Protein AF-X0Y507-F1 (afdb_monomer_lite)

pLDDT: mean 74.81, std 23.26, range [28.94, 97.44]

Foldseek 3Di:
DVCVVVCVCPVWDQLDDAAQFKGKIQASVSPVPHFPPDWAAFDADQDFQAAQWKWFDADPDNGGGGRMIMGTHDDDDPPDPDPVLDDDLVSGDRPPPDRADPPDDGDPPDCCPPRDDPGSRVCHRVTHTDDGDPDDSVVVND

Sequence (142 aa):
IFLAREGFYDGVTFHRVIPGFVAQGGDPTGTGSGDPGYTLPAEFSDVPFERGTVGMARGNDPDSGGSQFFIAYAADVYDDVDESGDASVDDVRLTDVGPYPAGSTVASGDADIGSGLTTVSSLNGQYTVFGKVVEGMEVVES

Structure (mmCIF, N/CA/C/O backbone):
data_AF-X0Y507-F1
#
_entry.id   AF-X0Y507-F1
#
loop_
_atom_site.group_PDB
_atom_site.id
_atom_site.type_symbol
_atom_site.label_atom_id
_atom_site.label_alt_id
_atom_site.label_comp_id
_atom_site.label_asym_id
_atom_site.label_entity_id
_atom_site.label_seq_id
_atom_site.pdbx_PDB_ins_code
_atom_site.Cartn_x
_atom_site.Cartn_y
_atom_site.Cartn_z
_atom_site.occupancy
_atom_site.B_iso_or_equiv
_atom_site.auth_seq_id
_atom_site.auth_comp_id
_atom_site.auth_asym_id
_atom_site.auth_atom_id
_atom_site.pdbx_PDB_model_num
ATOM 1 N N . ILE A 1 1 ? -1.455 -9.535 11.329 1.00 79.31 1 ILE A N 1
ATOM 2 C CA . ILE A 1 1 ? -2.927 -9.751 11.436 1.00 79.31 1 ILE A CA 1
ATOM 3 C C . ILE A 1 1 ? -3.617 -9.052 12.621 1.00 79.31 1 ILE A C 1
ATOM 5 O O . ILE A 1 1 ? -4.838 -9.004 12.619 1.00 79.31 1 ILE A O 1
ATOM 9 N N . PHE A 1 2 ? -2.897 -8.533 13.625 1.00 91.06 2 PHE A N 1
ATOM 10 C CA . PHE A 1 2 ? -3.503 -7.884 14.802 1.00 91.06 2 PHE A CA 1
ATOM 11 C C . PHE A 1 2 ? -4.361 -6.658 14.437 1.00 91.06 2 PHE A C 1
ATOM 13 O O . PHE A 1 2 ? -5.544 -6.651 14.745 1.00 91.06 2 PHE A O 1
ATOM 20 N N . LEU A 1 3 ? -3.808 -5.701 13.677 1.00 93.31 3 LEU A N 1
ATOM 21 C CA . LEU A 1 3 ? -4.506 -4.469 13.270 1.00 93.31 3 LEU A CA 1
ATOM 22 C C . LEU A 1 3 ? -5.856 -4.737 12.586 1.00 93.31 3 LEU A C 1
ATOM 24 O O . LEU A 1 3 ? -6.866 -4.144 12.947 1.00 93.31 3 LEU A O 1
ATOM 28 N N . ALA A 1 4 ? -5.891 -5.689 11.650 1.00 93.44 4 ALA A N 1
ATOM 29 C CA . ALA A 1 4 ? -7.124 -6.063 10.961 1.00 93.44 4 ALA A CA 1
ATOM 30 C C . ALA A 1 4 ? -8.178 -6.669 11.904 1.00 93.44 4 ALA A C 1
ATOM 32 O O . ALA A 1 4 ? -9.361 -6.397 11.752 1.00 93.44 4 ALA A O 1
ATOM 33 N N . ARG A 1 5 ? -7.769 -7.481 12.890 1.00 94.50 5 ARG A N 1
ATOM 34 C CA . ARG A 1 5 ? -8.703 -8.088 13.856 1.00 94.50 5 ARG A CA 1
ATOM 35 C C . ARG A 1 5 ? -9.290 -7.078 14.839 1.00 94.50 5 ARG A C 1
ATOM 37 O O . ARG A 1 5 ? -10.395 -7.296 15.316 1.00 94.50 5 ARG A O 1
ATOM 44 N N . GLU A 1 6 ? -8.564 -6.002 15.111 1.00 95.12 6 GLU A N 1
ATOM 45 C CA . GLU A 1 6 ? -8.992 -4.916 15.999 1.00 95.12 6 GLU A CA 1
ATOM 46 C C . GLU A 1 6 ? -9.781 -3.814 15.262 1.00 95.12 6 GLU A C 1
ATOM 48 O O . GLU A 1 6 ? -10.083 -2.783 15.854 1.00 95.12 6 GLU A O 1
ATOM 53 N N . GLY A 1 7 ? -10.100 -3.996 13.973 1.00 95.94 7 GLY A N 1
ATOM 54 C CA . GLY A 1 7 ? -10.844 -3.005 13.185 1.00 95.94 7 GLY A CA 1
ATOM 55 C C . GLY A 1 7 ? -10.048 -1.735 12.863 1.00 95.94 7 GLY A C 1
ATOM 56 O O . GLY A 1 7 ? -10.627 -0.722 12.491 1.00 95.94 7 GLY A O 1
ATOM 57 N N . PHE A 1 8 ? -8.713 -1.758 12.984 1.00 96.50 8 PHE A N 1
ATOM 58 C CA . PHE A 1 8 ? -7.865 -0.581 12.733 1.00 96.50 8 PHE A CA 1
ATOM 59 C C . PHE A 1 8 ? -8.023 -0.025 11.310 1.00 96.50 8 PHE A C 1
ATOM 61 O O . PHE A 1 8 ? -7.894 1.174 11.090 1.00 96.50 8 PHE A O 1
ATOM 68 N N . TYR A 1 9 ? -8.283 -0.906 10.343 1.00 96.56 9 TYR A N 1
ATOM 69 C CA . TYR A 1 9 ? -8.449 -0.539 8.939 1.00 96.56 9 TYR A CA 1
ATOM 70 C C . TYR A 1 9 ? -9.897 -0.185 8.566 1.00 96.56 9 TYR A C 1
ATOM 72 O O . TYR A 1 9 ? -10.165 0.126 7.406 1.00 96.56 9 TYR A O 1
ATOM 80 N N . ASP A 1 10 ? -10.836 -0.216 9.514 1.00 96.25 10 ASP A N 1
ATOM 81 C CA . ASP A 1 10 ? -12.239 0.075 9.234 1.00 96.25 10 ASP A CA 1
ATOM 82 C C . ASP A 1 10 ? -12.404 1.553 8.850 1.00 96.25 10 ASP A C 1
ATOM 84 O O . ASP A 1 10 ? -12.046 2.461 9.598 1.00 96.25 10 ASP A O 1
ATOM 88 N N . GLY A 1 11 ? -12.944 1.803 7.654 1.00 94.56 11 GLY A N 1
ATOM 89 C CA . GLY A 1 11 ? -13.112 3.157 7.115 1.00 94.56 11 GLY A CA 1
ATOM 90 C C . GLY A 1 11 ? -11.823 3.819 6.615 1.00 94.56 11 GLY A C 1
ATOM 91 O O . GLY A 1 11 ? -11.876 4.959 6.154 1.00 94.56 11 GLY A O 1
ATOM 92 N N . VAL A 1 12 ? -10.685 3.119 6.661 1.00 94.56 12 VAL A N 1
ATOM 93 C CA . VAL A 1 12 ? -9.420 3.602 6.098 1.00 94.56 12 VAL A CA 1
ATOM 94 C C . VAL A 1 12 ? -9.477 3.567 4.573 1.00 94.56 12 VAL A C 1
ATOM 96 O O . VAL A 1 12 ? -9.885 2.574 3.973 1.00 94.56 12 VAL A O 1
ATOM 99 N N . THR A 1 13 ? -9.057 4.659 3.936 1.00 92.62 13 THR A N 1
ATOM 100 C CA . THR A 1 13 ? -9.090 4.812 2.479 1.00 92.62 13 THR A CA 1
ATOM 101 C C . THR A 1 13 ? -7.784 4.370 1.816 1.00 92.62 13 THR A C 1
ATOM 103 O O . THR A 1 13 ? -6.708 4.351 2.426 1.00 92.62 13 THR A O 1
ATOM 106 N N . PHE A 1 14 ? -7.869 4.068 0.520 1.00 92.44 14 PHE A N 1
ATOM 107 C CA . PHE A 1 14 ? -6.711 4.099 -0.368 1.00 92.44 14 PHE A CA 1
ATOM 108 C C . PHE A 1 14 ? -6.437 5.558 -0.739 1.00 92.44 14 PHE A C 1
ATOM 110 O O . PHE A 1 14 ? -7.097 6.127 -1.604 1.00 92.44 14 PHE A O 1
ATOM 117 N N . HIS A 1 15 ? -5.525 6.196 -0.009 1.00 88.06 15 HIS A N 1
ATOM 118 C CA . HIS A 1 15 ? -5.272 7.635 -0.114 1.00 88.06 15 HIS A CA 1
ATOM 119 C C . HIS A 1 15 ? -4.328 8.001 -1.267 1.00 88.06 15 HIS A C 1
ATOM 121 O O . HIS A 1 15 ? -4.299 9.157 -1.683 1.00 88.06 15 HIS A O 1
ATOM 127 N N . ARG A 1 16 ? -3.566 7.033 -1.795 1.00 84.69 16 ARG A N 1
ATOM 128 C CA . ARG A 1 16 ? -2.710 7.212 -2.973 1.00 84.69 16 ARG A CA 1
ATOM 129 C C . ARG A 1 16 ? -2.965 6.079 -3.956 1.00 84.69 16 ARG A C 1
ATOM 131 O O . ARG A 1 16 ? -2.675 4.926 -3.661 1.00 84.69 16 ARG A O 1
ATOM 138 N N . VAL A 1 17 ? -3.493 6.414 -5.127 1.00 83.44 17 VAL A N 1
ATOM 139 C CA . VAL A 1 17 ? -3.723 5.469 -6.224 1.00 83.44 17 VAL A CA 1
ATOM 140 C C . VAL A 1 17 ? -3.014 6.007 -7.454 1.00 83.44 17 VAL A C 1
ATOM 142 O O . VAL A 1 17 ? -3.329 7.101 -7.920 1.00 83.44 17 VAL A O 1
ATOM 145 N N . ILE A 1 18 ? -2.048 5.243 -7.958 1.00 77.56 18 ILE A N 1
ATOM 146 C CA . ILE A 1 18 ? -1.365 5.530 -9.216 1.00 77.56 18 ILE A CA 1
ATOM 147 C C . ILE A 1 18 ? -1.840 4.490 -10.224 1.00 77.56 18 ILE A C 1
ATOM 149 O O . ILE A 1 18 ? -1.483 3.313 -10.089 1.00 77.56 18 ILE A O 1
ATOM 153 N N . PRO A 1 19 ? -2.638 4.904 -11.222 1.00 73.38 19 PRO A N 1
ATOM 154 C CA . PRO A 1 19 ? -3.105 3.999 -12.257 1.00 73.38 19 PRO A CA 1
ATOM 155 C C . PRO A 1 19 ? -1.926 3.247 -12.904 1.00 73.38 19 PRO A C 1
ATOM 157 O O . PRO A 1 19 ? -0.876 3.829 -13.180 1.00 73.38 19 PRO A O 1
ATOM 160 N N . GLY A 1 20 ? -2.078 1.930 -13.079 1.00 74.38 20 GLY A N 1
ATOM 161 C CA . GLY A 1 20 ? -1.058 1.047 -13.664 1.00 74.38 20 GLY A CA 1
ATOM 162 C C . GLY A 1 20 ? 0.131 0.695 -12.759 1.00 74.38 20 GLY A C 1
ATOM 163 O O . GLY A 1 20 ? 0.947 -0.140 -13.140 1.00 74.38 20 GLY A O 1
ATOM 164 N N . PHE A 1 21 ? 0.231 1.272 -11.557 1.00 79.38 21 PHE A N 1
ATOM 165 C CA . PHE A 1 21 ? 1.351 1.032 -10.645 1.00 79.38 21 PHE A CA 1
ATOM 166 C C . PHE A 1 21 ? 0.884 0.396 -9.334 1.00 79.38 21 PHE A C 1
ATOM 168 O O . PHE A 1 21 ? 1.037 -0.818 -9.156 1.00 79.38 21 PHE A O 1
ATOM 175 N N . VAL A 1 22 ? 0.290 1.180 -8.429 1.00 86.94 22 VAL A N 1
ATOM 176 C CA . VAL A 1 22 ? -0.121 0.713 -7.097 1.00 86.94 22 VAL A CA 1
ATOM 177 C C . VAL A 1 22 ? -1.363 1.439 -6.568 1.00 86.94 22 VAL A C 1
ATOM 179 O O . VAL A 1 22 ? -1.547 2.635 -6.802 1.00 86.94 22 VAL A O 1
ATOM 182 N N . ALA A 1 23 ? -2.149 0.743 -5.747 1.00 92.12 23 ALA A N 1
ATOM 183 C CA . ALA A 1 23 ? -3.035 1.358 -4.757 1.00 92.12 23 ALA A CA 1
ATOM 184 C C . ALA A 1 23 ? -2.420 1.246 -3.369 1.00 92.12 23 ALA A C 1
ATOM 186 O O . ALA A 1 23 ? -2.163 0.137 -2.908 1.00 92.12 23 ALA A O 1
ATOM 187 N N . GLN A 1 24 ? -2.243 2.369 -2.680 1.00 94.06 24 GLN A N 1
ATOM 188 C CA . GLN A 1 24 ? -1.714 2.446 -1.323 1.00 94.06 24 GLN A CA 1
ATOM 189 C C . GLN A 1 24 ? -2.788 2.905 -0.331 1.00 94.06 24 GLN A C 1
ATOM 191 O O . GLN A 1 24 ? -3.514 3.876 -0.558 1.00 94.06 24 GLN A O 1
ATOM 196 N N . GLY A 1 25 ? -2.864 2.197 0.794 1.00 95.69 25 GLY A N 1
ATOM 197 C CA . GLY A 1 25 ? -3.798 2.441 1.888 1.00 95.69 25 GLY A CA 1
ATOM 198 C C . GLY A 1 25 ? -3.187 2.090 3.244 1.00 95.69 25 GLY A C 1
ATOM 199 O O . GLY A 1 25 ? -1.971 1.975 3.388 1.00 95.69 25 GLY A O 1
ATOM 200 N N . GLY A 1 26 ? -4.037 1.927 4.259 1.00 94.81 26 GLY A N 1
ATOM 201 C CA . GLY A 1 26 ? -3.608 1.541 5.609 1.00 94.81 26 GLY A CA 1
ATOM 202 C C . GLY A 1 26 ? -3.130 2.695 6.500 1.00 94.81 26 GLY A C 1
ATOM 203 O O . GLY A 1 26 ? -2.570 2.450 7.569 1.00 94.81 26 GLY A O 1
ATOM 204 N N . ASP A 1 27 ? -3.367 3.940 6.080 1.00 94.94 27 ASP A N 1
ATOM 205 C CA . ASP A 1 27 ? -3.162 5.139 6.895 1.00 94.94 27 ASP A CA 1
ATOM 206 C C . ASP A 1 27 ? -4.487 5.544 7.578 1.00 94.94 27 ASP A C 1
ATOM 208 O O . ASP A 1 27 ? -5.404 5.973 6.873 1.00 94.94 27 ASP A O 1
ATOM 212 N N . PRO A 1 28 ? -4.598 5.492 8.921 1.00 91.62 28 PRO A N 1
ATOM 213 C CA . PRO A 1 28 ? -5.819 5.871 9.642 1.00 91.62 28 PRO A CA 1
ATOM 214 C C . PRO A 1 28 ? -6.233 7.342 9.466 1.00 91.62 28 PRO A C 1
ATOM 216 O O . PRO A 1 28 ? -7.383 7.698 9.713 1.00 91.62 28 PRO A O 1
ATOM 219 N N . THR A 1 29 ? -5.308 8.207 9.058 1.00 91.62 29 THR A N 1
ATOM 220 C CA . THR A 1 29 ? -5.542 9.634 8.804 1.00 91.62 29 THR A CA 1
ATOM 221 C C . THR A 1 29 ? -5.870 9.933 7.341 1.00 91.62 29 THR A C 1
ATOM 223 O O . THR A 1 29 ? -6.429 10.988 7.044 1.00 91.62 29 THR A O 1
ATOM 226 N N . GLY A 1 30 ? -5.518 9.023 6.427 1.00 88.12 30 GLY A N 1
ATOM 227 C CA . GLY A 1 30 ? -5.658 9.202 4.983 1.00 88.12 30 GLY A CA 1
ATOM 228 C C . GLY A 1 30 ? -4.735 10.261 4.364 1.00 88.12 30 GLY A C 1
ATOM 229 O O . GLY A 1 30 ? -4.972 10.650 3.224 1.00 88.12 30 GLY A O 1
ATOM 230 N N . THR A 1 31 ? -3.711 10.754 5.072 1.00 87.56 31 THR A N 1
ATOM 231 C CA . THR A 1 31 ? -2.809 11.806 4.556 1.00 87.56 31 THR A CA 1
ATOM 232 C C . THR A 1 31 ? -1.515 11.264 3.942 1.00 87.56 31 THR A C 1
ATOM 234 O O . THR A 1 31 ? -0.726 12.040 3.408 1.00 87.56 31 THR A O 1
ATOM 237 N N . GLY A 1 32 ? -1.261 9.962 4.063 1.00 86.81 32 GLY A N 1
ATOM 238 C CA . GLY A 1 32 ? 0.003 9.293 3.751 1.00 86.81 32 GLY A CA 1
ATOM 239 C C . GLY A 1 32 ? 1.032 9.317 4.885 1.00 86.81 32 GLY A C 1
ATOM 240 O O . GLY A 1 32 ? 2.154 8.854 4.700 1.00 86.81 32 GLY A O 1
ATOM 241 N N . SER A 1 33 ? 0.696 9.851 6.062 1.00 88.56 33 SER A N 1
ATOM 242 C CA . SER A 1 33 ? 1.640 10.032 7.180 1.00 88.56 33 SER A CA 1
ATOM 243 C C . SER A 1 33 ? 1.200 9.390 8.492 1.00 88.56 33 SER A C 1
ATOM 245 O O . SER A 1 33 ? 1.966 9.429 9.450 1.00 88.56 33 SER A O 1
ATOM 247 N N . GLY A 1 34 ? -0.004 8.824 8.571 1.00 89.19 34 GLY A N 1
ATOM 248 C CA . GLY A 1 34 ? -0.438 8.114 9.770 1.00 89.19 34 GLY A CA 1
ATOM 249 C C . GLY A 1 34 ? 0.159 6.713 9.879 1.00 89.19 34 GLY A C 1
ATOM 250 O O . GLY A 1 34 ? 0.506 6.062 8.887 1.00 89.19 34 GLY A O 1
ATOM 251 N N . ASP A 1 35 ? 0.260 6.258 11.124 1.00 92.38 35 ASP A N 1
ATOM 252 C CA . ASP A 1 35 ? 0.922 5.024 11.531 1.00 92.38 35 ASP A CA 1
ATOM 253 C C . ASP A 1 35 ? 0.194 4.389 12.742 1.00 92.38 35 ASP A C 1
ATOM 255 O O . ASP A 1 35 ? -0.700 5.011 13.328 1.00 92.38 35 ASP A O 1
ATOM 259 N N . PRO A 1 36 ? 0.515 3.136 13.123 1.00 94.50 36 PRO A N 1
ATOM 260 C CA . PRO A 1 36 ? -0.144 2.449 14.232 1.00 94.50 36 PRO A CA 1
ATOM 261 C C . PRO A 1 36 ? 0.525 2.705 15.600 1.00 94.50 36 PRO A C 1
ATOM 263 O O . PRO A 1 36 ? 0.226 2.002 16.567 1.00 94.50 36 PRO A O 1
ATOM 266 N N . GLY A 1 37 ? 1.449 3.665 15.700 1.00 94.69 37 GLY A N 1
ATOM 267 C CA . GLY A 1 37 ? 2.234 3.977 16.898 1.00 94.69 37 GLY A CA 1
ATOM 268 C C . GLY A 1 37 ? 3.482 3.110 17.093 1.00 94.69 37 GLY A C 1
ATOM 269 O O . GLY A 1 37 ? 4.112 3.175 18.149 1.00 94.69 37 GLY A O 1
ATOM 270 N N . TYR A 1 38 ? 3.835 2.279 16.111 1.00 94.56 38 TYR A N 1
ATOM 271 C CA . TYR A 1 38 ? 5.045 1.454 16.102 1.00 94.56 38 TYR A CA 1
ATOM 272 C C . TYR A 1 38 ? 5.505 1.179 14.668 1.00 94.56 38 TYR A C 1
ATOM 274 O O . TYR A 1 38 ? 4.712 1.280 13.729 1.00 94.56 38 TYR A O 1
ATOM 282 N N . THR A 1 39 ? 6.772 0.788 14.518 1.00 95.19 39 THR A N 1
ATOM 283 C CA . THR A 1 39 ? 7.343 0.365 13.236 1.00 95.19 39 THR A CA 1
ATOM 284 C C . THR A 1 39 ? 7.737 -1.109 13.241 1.00 95.19 39 THR A C 1
ATOM 286 O O . THR A 1 39 ? 7.853 -1.754 14.288 1.00 95.19 39 THR A O 1
ATOM 289 N N . LEU A 1 40 ? 7.908 -1.645 12.041 1.00 92.94 40 LEU A N 1
ATOM 290 C CA . LEU A 1 40 ? 8.316 -3.000 11.733 1.00 92.94 40 LEU A CA 1
ATOM 291 C C . LEU A 1 40 ? 9.633 -2.950 10.948 1.00 92.94 40 LEU A C 1
ATOM 293 O O . LEU A 1 40 ? 9.748 -2.140 10.022 1.00 92.94 40 LEU A O 1
ATOM 297 N N . PRO A 1 41 ? 10.602 -3.821 11.280 1.00 95.62 41 PRO A N 1
ATOM 298 C CA . PRO A 1 41 ? 11.813 -3.958 10.487 1.00 95.62 41 PRO A CA 1
ATOM 299 C C . PRO A 1 41 ? 11.492 -4.475 9.080 1.00 95.62 41 PRO A C 1
ATOM 301 O O . PRO A 1 41 ? 10.503 -5.188 8.875 1.00 95.62 41 PRO A O 1
ATOM 304 N N . ALA A 1 42 ? 12.344 -4.139 8.117 1.00 93.56 42 ALA A N 1
ATOM 305 C CA . ALA A 1 42 ? 12.237 -4.660 6.764 1.00 93.56 42 ALA A CA 1
ATOM 306 C C . ALA A 1 42 ? 12.477 -6.178 6.718 1.00 93.56 42 ALA A C 1
ATOM 308 O O . ALA A 1 42 ? 13.408 -6.708 7.324 1.00 93.56 42 ALA A O 1
ATOM 309 N N . GLU A 1 43 ? 11.681 -6.869 5.905 1.00 94.44 43 GLU A N 1
ATOM 310 C CA . GLU A 1 43 ? 11.820 -8.293 5.593 1.00 94.44 43 GLU A CA 1
ATOM 311 C C . GLU A 1 43 ? 11.938 -8.436 4.070 1.00 94.44 43 GLU A C 1
ATOM 313 O O . GLU A 1 43 ? 11.010 -8.849 3.371 1.00 94.44 43 GLU A O 1
ATOM 318 N N . PHE A 1 44 ? 13.078 -8.001 3.528 1.00 92.25 44 PHE A N 1
ATOM 319 C CA . PHE A 1 44 ? 13.329 -8.049 2.087 1.00 92.25 44 PHE A CA 1
ATOM 320 C C . PHE A 1 44 ? 13.459 -9.487 1.576 1.00 92.25 44 PHE A C 1
ATOM 322 O O . PHE A 1 44 ? 13.959 -10.375 2.268 1.00 92.25 44 PHE A O 1
ATOM 329 N N . SER A 1 45 ? 13.017 -9.709 0.337 1.00 90.62 45 SER A N 1
ATOM 330 C CA . SER A 1 45 ? 13.044 -11.016 -0.320 1.00 90.62 45 SER A CA 1
ATOM 331 C C . SER A 1 45 ? 13.264 -10.880 -1.826 1.00 90.62 45 SER A C 1
ATOM 333 O O . SER A 1 45 ? 13.097 -9.796 -2.385 1.00 90.62 45 SER A O 1
ATOM 335 N N . ASP A 1 46 ? 13.570 -12.003 -2.476 1.00 91.31 46 ASP A N 1
ATOM 336 C CA . ASP A 1 46 ? 13.669 -12.104 -3.938 1.00 91.31 46 ASP A CA 1
ATOM 337 C C . ASP A 1 46 ? 12.296 -12.286 -4.618 1.00 91.31 46 ASP A C 1
ATOM 339 O O . ASP A 1 46 ? 12.225 -12.570 -5.815 1.00 91.31 46 ASP A O 1
ATOM 343 N N . VAL A 1 47 ? 11.189 -12.170 -3.869 1.00 90.00 47 VAL A N 1
ATOM 344 C CA . VAL A 1 47 ? 9.839 -12.269 -4.436 1.00 90.00 47 VAL A CA 1
ATOM 345 C C . VAL A 1 47 ? 9.577 -11.031 -5.297 1.00 90.00 47 VAL A C 1
ATOM 347 O O . VAL A 1 47 ? 9.655 -9.912 -4.783 1.00 90.00 47 VAL A O 1
ATOM 350 N N . PRO A 1 48 ? 9.255 -11.198 -6.590 1.00 86.75 48 PRO A N 1
ATOM 351 C CA . PRO A 1 48 ? 8.992 -10.064 -7.456 1.00 86.75 48 PRO A CA 1
ATOM 352 C C . PRO A 1 48 ? 7.635 -9.424 -7.146 1.00 86.75 48 PRO A C 1
ATOM 354 O O . PRO A 1 48 ? 6.654 -10.090 -6.799 1.00 86.75 48 PRO A O 1
ATOM 357 N N . PHE A 1 49 ? 7.565 -8.114 -7.340 1.00 86.06 49 PHE A N 1
ATOM 358 C CA . PHE A 1 49 ? 6.316 -7.392 -7.485 1.00 86.06 49 PHE A CA 1
ATOM 359 C C . PHE A 1 49 ? 5.742 -7.649 -8.875 1.00 86.06 49 PHE A C 1
ATOM 361 O O . PHE A 1 49 ? 6.340 -7.329 -9.900 1.00 86.06 49 PHE A O 1
ATOM 368 N N . GLU A 1 50 ? 4.557 -8.242 -8.879 1.00 87.00 50 GLU A N 1
ATOM 369 C CA . GLU A 1 50 ? 3.752 -8.577 -10.044 1.00 87.00 50 GLU A CA 1
ATOM 370 C C . GLU A 1 50 ? 2.290 -8.214 -9.747 1.00 87.00 50 GLU A C 1
ATOM 372 O O . GLU A 1 50 ? 1.969 -7.680 -8.679 1.00 87.00 50 GLU A O 1
ATOM 377 N N . ARG A 1 51 ? 1.380 -8.498 -10.686 1.00 89.19 51 ARG A N 1
ATOM 378 C CA . ARG A 1 51 ? -0.039 -8.158 -10.535 1.00 89.19 51 ARG A CA 1
ATOM 379 C C . ARG A 1 51 ? -0.597 -8.773 -9.257 1.00 89.19 51 ARG A C 1
ATOM 381 O O . ARG A 1 51 ? -0.553 -9.991 -9.072 1.00 89.19 51 ARG A O 1
ATOM 388 N N . GLY A 1 52 ? -1.147 -7.924 -8.400 1.00 91.69 52 GLY A N 1
ATOM 389 C CA . GLY A 1 52 ? -1.750 -8.286 -7.127 1.00 91.69 52 GLY A CA 1
ATOM 390 C C . GLY A 1 52 ? -0.767 -8.499 -5.981 1.00 91.69 52 GLY A C 1
ATOM 391 O O . GLY A 1 52 ? -1.231 -8.810 -4.885 1.00 91.69 52 GLY A O 1
ATOM 392 N N . THR A 1 53 ? 0.551 -8.347 -6.167 1.00 94.50 53 THR A N 1
ATOM 393 C CA . THR A 1 53 ? 1.504 -8.433 -5.048 1.00 94.50 53 THR A CA 1
ATOM 394 C C . THR A 1 53 ? 1.203 -7.345 -4.018 1.00 94.50 53 THR A C 1
ATOM 396 O O . THR A 1 53 ? 0.997 -6.183 -4.369 1.00 94.50 53 THR A O 1
ATOM 399 N N . VAL A 1 54 ? 1.183 -7.725 -2.739 1.00 96.94 54 VAL A N 1
ATOM 400 C CA . VAL A 1 54 ? 0.928 -6.823 -1.613 1.00 96.94 54 VAL A CA 1
ATOM 401 C C . VAL A 1 54 ? 2.235 -6.547 -0.877 1.00 96.94 54 VAL A C 1
ATOM 403 O O . VAL A 1 54 ? 2.887 -7.474 -0.379 1.00 96.94 54 VAL A O 1
ATOM 406 N N . GLY A 1 55 ? 2.608 -5.269 -0.818 1.00 96.31 55 GLY A N 1
ATOM 407 C CA . GLY A 1 55 ? 3.839 -4.786 -0.201 1.00 96.31 55 GLY A CA 1
ATOM 408 C C . GLY A 1 55 ? 3.594 -3.853 0.982 1.00 96.31 55 GLY A C 1
ATOM 409 O O . GLY A 1 55 ? 2.566 -3.182 1.063 1.00 96.31 55 GLY A O 1
ATOM 410 N N . MET A 1 56 ? 4.544 -3.813 1.916 1.00 97.06 56 MET A N 1
ATOM 411 C CA . MET A 1 56 ? 4.530 -2.880 3.049 1.00 97.06 56 MET A CA 1
ATOM 412 C C . MET A 1 56 ? 5.057 -1.518 2.600 1.00 97.06 56 MET A C 1
ATOM 414 O O . MET A 1 56 ? 6.175 -1.444 2.094 1.00 97.06 56 MET A O 1
ATOM 418 N N . ALA A 1 57 ? 4.292 -0.445 2.806 1.00 94.62 57 ALA A N 1
ATOM 419 C CA . ALA A 1 57 ? 4.794 0.908 2.577 1.00 94.62 57 ALA A CA 1
ATOM 420 C C . ALA A 1 57 ? 5.714 1.327 3.736 1.00 94.62 57 ALA A C 1
ATOM 422 O O . ALA A 1 57 ? 5.519 0.917 4.882 1.00 94.62 57 ALA A O 1
ATOM 423 N N . ARG A 1 58 ? 6.724 2.147 3.437 1.00 92.69 58 ARG A N 1
ATOM 424 C CA . ARG A 1 58 ? 7.700 2.650 4.412 1.00 92.69 58 ARG A CA 1
ATOM 425 C C . ARG A 1 58 ? 8.166 4.053 4.041 1.00 92.69 58 ARG A C 1
ATOM 427 O O . ARG A 1 58 ? 8.025 4.472 2.895 1.00 92.69 58 ARG A O 1
ATOM 434 N N . GLY A 1 59 ? 8.762 4.747 5.003 1.00 86.81 59 GLY A N 1
ATOM 435 C CA . GLY A 1 59 ? 9.538 5.951 4.737 1.00 86.81 59 GLY A CA 1
ATOM 436 C C . GLY A 1 59 ? 10.942 5.635 4.207 1.00 86.81 59 GLY A C 1
ATOM 437 O O . GLY A 1 59 ? 11.253 4.520 3.779 1.00 86.81 59 GLY A O 1
ATOM 438 N N . ASN A 1 60 ? 11.823 6.635 4.278 1.00 88.19 60 ASN A N 1
ATOM 439 C CA . ASN A 1 60 ? 13.213 6.514 3.821 1.00 88.19 60 ASN A CA 1
ATOM 440 C C . ASN A 1 60 ? 14.018 5.460 4.594 1.00 88.19 60 ASN A C 1
ATOM 442 O O . ASN A 1 60 ? 14.932 4.865 4.031 1.00 88.19 60 ASN A O 1
ATOM 446 N N . ASP A 1 61 ? 13.685 5.237 5.865 1.00 90.44 61 ASP A N 1
ATOM 447 C CA . ASP A 1 61 ? 14.288 4.182 6.672 1.00 90.44 61 ASP A CA 1
ATOM 448 C C . ASP A 1 61 ? 13.664 2.821 6.294 1.00 90.44 61 ASP A C 1
ATOM 450 O O . ASP A 1 61 ? 12.438 2.686 6.373 1.00 90.44 61 ASP A O 1
ATOM 454 N N . PRO A 1 62 ? 14.457 1.814 5.879 1.00 90.81 62 PRO A N 1
ATOM 455 C CA . PRO A 1 62 ? 13.981 0.449 5.659 1.00 90.81 62 PRO A CA 1
ATOM 456 C C . PRO A 1 62 ? 13.090 -0.097 6.784 1.00 90.81 62 PRO A C 1
ATOM 458 O O . PRO A 1 62 ? 12.070 -0.718 6.495 1.00 90.81 62 PRO A O 1
ATOM 461 N N . ASP A 1 63 ? 13.410 0.212 8.043 1.00 94.00 63 ASP A N 1
ATOM 462 C CA . ASP A 1 63 ? 12.753 -0.335 9.238 1.00 94.00 63 ASP A CA 1
ATOM 463 C C . ASP A 1 63 ? 11.598 0.550 9.754 1.00 94.00 63 ASP A C 1
ATOM 465 O O . ASP A 1 63 ? 11.227 0.524 10.933 1.00 94.00 63 ASP A O 1
ATOM 469 N N . SER A 1 64 ? 11.023 1.364 8.863 1.00 91.38 64 SER A N 1
ATOM 470 C CA . SER A 1 64 ? 9.903 2.272 9.159 1.00 91.38 64 SER A CA 1
ATOM 471 C C . SER A 1 64 ? 8.547 1.794 8.638 1.00 91.38 64 SER A C 1
ATOM 473 O O . SER A 1 64 ? 7.588 2.567 8.626 1.00 91.38 64 SER A O 1
ATOM 475 N N . GLY A 1 65 ? 8.441 0.532 8.211 1.00 91.94 65 GLY A N 1
ATOM 476 C CA . GLY A 1 65 ? 7.150 -0.059 7.856 1.00 91.94 65 GLY A CA 1
ATOM 477 C C . GLY A 1 65 ? 6.192 -0.027 9.049 1.00 91.94 65 GLY A C 1
ATOM 478 O O . GLY A 1 65 ? 6.623 -0.150 10.189 1.00 91.94 65 GLY A O 1
ATOM 479 N N . GLY A 1 66 ? 4.896 0.153 8.817 1.00 94.75 66 GLY A N 1
ATOM 480 C CA . GLY A 1 66 ? 3.919 0.314 9.899 1.00 94.75 66 GLY A CA 1
ATOM 481 C C . GLY A 1 66 ? 2.597 -0.362 9.571 1.00 94.75 66 GLY A C 1
ATOM 482 O O . GLY A 1 66 ? 2.513 -1.584 9.478 1.00 94.75 66 GLY A O 1
ATOM 483 N N . SER A 1 67 ? 1.548 0.443 9.412 1.00 96.44 67 SER A N 1
ATOM 484 C CA . SER A 1 67 ? 0.213 -0.030 9.033 1.00 96.44 67 SER A CA 1
ATOM 485 C C . SER A 1 67 ? -0.090 0.129 7.547 1.00 96.44 67 SER A C 1
ATOM 487 O O . SER A 1 67 ? -1.029 -0.505 7.061 1.00 96.44 67 SER A O 1
ATOM 489 N N . GLN A 1 68 ? 0.664 0.976 6.845 1.00 97.44 68 GLN A N 1
ATOM 490 C CA . GLN A 1 68 ? 0.424 1.292 5.445 1.00 97.44 68 GLN A CA 1
ATOM 491 C C . GLN A 1 68 ? 0.932 0.182 4.524 1.00 97.44 68 GLN A C 1
ATOM 493 O O . GLN A 1 68 ? 2.020 -0.358 4.706 1.00 97.44 68 GLN A O 1
ATOM 498 N N . PHE A 1 69 ? 0.154 -0.137 3.499 1.00 97.25 69 PHE A N 1
ATOM 499 C CA . PHE A 1 69 ? 0.479 -1.163 2.515 1.00 97.25 69 PHE A CA 1
ATOM 500 C C . PHE A 1 69 ? 0.037 -0.716 1.129 1.00 97.25 69 PHE A C 1
ATOM 502 O O . PHE A 1 69 ? -0.767 0.208 0.989 1.00 97.25 69 PHE A O 1
ATOM 509 N N . PHE A 1 70 ? 0.530 -1.403 0.109 1.00 95.38 70 PHE A N 1
ATOM 510 C CA . PHE A 1 70 ? 0.102 -1.189 -1.261 1.00 95.38 70 PHE A CA 1
ATOM 511 C C . PHE A 1 70 ? -0.151 -2.504 -1.998 1.00 95.38 70 PHE A C 1
ATOM 513 O O . PHE A 1 70 ? 0.422 -3.539 -1.659 1.00 95.38 70 PHE A O 1
ATOM 520 N N . ILE A 1 71 ? -1.018 -2.450 -3.008 1.00 95.25 71 ILE A N 1
ATOM 521 C CA . ILE A 1 71 ? -1.312 -3.543 -3.937 1.00 95.25 71 ILE A CA 1
ATOM 522 C C . ILE A 1 71 ? -0.803 -3.125 -5.313 1.00 95.25 71 ILE A C 1
ATOM 524 O O . ILE A 1 71 ? -1.203 -2.080 -5.822 1.00 95.25 71 ILE A O 1
ATOM 528 N N . ALA A 1 72 ? 0.069 -3.932 -5.911 1.00 91.06 72 ALA A N 1
ATOM 529 C CA . ALA A 1 72 ? 0.573 -3.700 -7.258 1.00 91.06 72 ALA A CA 1
ATOM 530 C C . ALA A 1 72 ? -0.479 -4.084 -8.310 1.00 91.06 72 ALA A C 1
ATOM 532 O O . ALA A 1 72 ? -1.043 -5.176 -8.262 1.00 91.06 72 ALA A O 1
ATOM 533 N N . TYR A 1 73 ? -0.732 -3.211 -9.283 1.00 82.56 73 TYR A N 1
ATOM 534 C CA . TYR A 1 73 ? -1.696 -3.475 -10.366 1.00 82.56 73 TYR A CA 1
ATOM 535 C C . TYR A 1 73 ? -1.093 -4.311 -11.500 1.00 82.56 73 TYR A C 1
ATOM 537 O O . TYR A 1 73 ? -1.813 -4.978 -12.229 1.00 82.56 73 TYR A O 1
ATOM 545 N N . ALA A 1 74 ? 0.239 -4.319 -11.581 1.00 67.62 74 ALA A N 1
ATOM 546 C CA . ALA A 1 74 ? 1.030 -4.627 -12.766 1.00 67.62 74 ALA A CA 1
ATOM 547 C C . ALA A 1 74 ? 0.722 -3.749 -13.976 1.00 67.62 74 ALA A C 1
ATOM 549 O O . ALA A 1 74 ? -0.352 -3.805 -14.562 1.00 67.62 74 ALA A O 1
ATOM 550 N N . ALA A 1 75 ? 1.763 -3.069 -14.433 1.00 54.22 75 ALA A N 1
ATOM 551 C CA . ALA A 1 75 ? 2.128 -3.064 -15.835 1.00 54.22 75 ALA A CA 1
ATOM 552 C C . ALA A 1 75 ? 3.630 -2.789 -15.928 1.00 54.22 75 ALA A C 1
ATOM 554 O O . ALA A 1 75 ? 4.139 -1.833 -15.338 1.00 54.22 75 ALA A O 1
ATOM 555 N N . ASP A 1 76 ? 4.333 -3.648 -16.660 1.00 46.75 76 ASP A N 1
ATOM 556 C CA . ASP A 1 76 ? 5.533 -3.224 -17.362 1.00 46.75 76 ASP A CA 1
ATOM 557 C C . ASP A 1 76 ? 5.102 -2.658 -18.718 1.00 46.75 76 ASP A C 1
ATOM 559 O O . ASP A 1 76 ? 4.201 -3.186 -19.369 1.00 46.75 76 ASP A O 1
ATOM 563 N N . VAL A 1 77 ? 5.836 -1.628 -19.142 1.00 43.16 77 VAL A N 1
ATOM 564 C CA . VAL A 1 77 ? 5.829 -0.974 -20.458 1.00 43.16 77 VAL A CA 1
ATOM 565 C C . VAL A 1 77 ? 4.812 0.166 -20.631 1.00 43.16 77 VAL A C 1
ATOM 567 O O . VAL A 1 77 ? 3.773 0.025 -21.263 1.00 43.16 77 VAL A O 1
ATOM 570 N N . TYR A 1 78 ? 5.203 1.354 -20.158 1.00 42.09 78 TYR A N 1
ATOM 571 C CA . TYR A 1 78 ? 4.960 2.582 -20.919 1.00 42.09 78 TYR A CA 1
ATOM 572 C C . TYR A 1 78 ? 5.989 2.594 -22.066 1.00 42.09 78 TYR A C 1
ATOM 574 O O . TYR A 1 78 ? 7.179 2.742 -21.802 1.00 42.09 78 TYR A O 1
ATOM 582 N N . ASP A 1 79 ? 5.568 2.381 -23.312 1.00 38.47 79 ASP A N 1
ATOM 583 C CA . ASP A 1 79 ? 6.412 2.584 -24.503 1.00 38.47 79 ASP A CA 1
ATOM 584 C C . ASP A 1 79 ? 5.705 3.563 -25.434 1.00 38.47 79 ASP A C 1
ATOM 586 O O . ASP A 1 79 ? 4.996 3.181 -26.361 1.00 38.47 79 ASP A O 1
ATOM 590 N N . ASP A 1 80 ? 5.819 4.835 -25.078 1.00 40.03 80 ASP A N 1
ATOM 591 C CA . ASP A 1 80 ? 5.839 5.949 -26.021 1.00 40.03 80 ASP A CA 1
ATOM 592 C C . ASP A 1 80 ? 6.431 7.137 -25.246 1.00 40.03 80 ASP A C 1
ATOM 594 O O . ASP A 1 80 ? 5.732 7.955 -24.655 1.00 40.03 80 ASP A O 1
ATOM 598 N N . VAL A 1 81 ? 7.765 7.184 -25.154 1.00 39.25 81 VAL A N 1
ATOM 599 C CA . VAL A 1 81 ? 8.422 8.493 -25.109 1.00 39.25 81 VAL A CA 1
ATOM 600 C C . VAL A 1 81 ? 8.365 8.995 -26.537 1.00 39.25 81 VAL A C 1
ATOM 602 O O . VAL A 1 81 ? 9.081 8.492 -27.406 1.00 39.25 81 VAL A O 1
ATOM 605 N N . ASP A 1 82 ? 7.508 9.976 -26.790 1.00 42.69 82 ASP A N 1
ATOM 606 C CA . ASP A 1 82 ? 7.702 10.792 -27.971 1.00 42.69 82 ASP A CA 1
ATOM 607 C C . ASP A 1 82 ? 9.126 11.397 -27.929 1.00 42.69 82 ASP A C 1
ATOM 609 O O . ASP A 1 82 ? 9.772 11.483 -26.877 1.00 42.69 82 ASP A O 1
ATOM 613 N N . GLU A 1 83 ? 9.676 11.810 -29.074 1.00 48.62 83 GLU A N 1
ATOM 614 C CA . GLU A 1 83 ? 10.997 12.467 -29.114 1.00 48.62 83 GLU A CA 1
ATOM 615 C C . GLU A 1 83 ? 11.066 13.738 -28.225 1.00 48.62 83 GLU A C 1
ATOM 617 O O . GLU A 1 83 ? 12.153 14.292 -28.032 1.00 48.62 83 GLU A O 1
ATOM 622 N N . SER A 1 84 ? 9.929 14.195 -27.675 1.00 50.16 84 SER A N 1
ATOM 623 C CA . SER A 1 84 ? 9.782 15.322 -26.749 1.00 50.16 84 SER A CA 1
ATOM 624 C C . SER A 1 84 ? 10.152 14.986 -25.302 1.00 50.16 84 SER A C 1
ATOM 626 O O . SER A 1 84 ? 10.506 15.900 -24.553 1.00 50.16 84 SER A O 1
ATOM 628 N N . GLY A 1 85 ? 10.085 13.711 -24.895 1.00 45.72 85 GLY A N 1
ATOM 629 C CA . GLY A 1 85 ? 10.319 13.282 -23.511 1.00 45.72 85 GLY A CA 1
ATOM 630 C C . GLY A 1 85 ? 9.195 13.661 -22.536 1.00 45.72 85 GLY A C 1
ATOM 631 O O . GLY A 1 85 ? 9.439 13.728 -21.328 1.00 45.72 85 GLY A O 1
ATOM 632 N N . ASP A 1 86 ? 7.993 13.925 -23.051 1.00 46.47 86 ASP A N 1
ATOM 633 C CA . ASP A 1 86 ? 6.773 14.236 -22.299 1.00 46.47 86 ASP A CA 1
ATOM 634 C C . ASP A 1 86 ? 5.874 12.988 -22.275 1.00 46.47 86 ASP A C 1
ATOM 636 O O . ASP A 1 86 ? 5.548 12.431 -23.318 1.00 46.47 86 ASP A O 1
ATOM 640 N N . ALA A 1 87 ? 5.491 12.521 -21.083 1.00 44.88 87 ALA A N 1
ATOM 641 C CA . ALA A 1 87 ? 4.518 11.443 -20.946 1.00 44.88 87 ALA A CA 1
ATOM 642 C C . ALA A 1 87 ? 3.096 12.028 -20.966 1.00 44.88 87 ALA A C 1
ATOM 644 O O . ALA A 1 87 ? 2.586 12.480 -19.935 1.00 44.88 87 ALA A O 1
ATOM 645 N N . SER A 1 88 ? 2.440 11.987 -22.127 1.00 45.47 88 SER A N 1
ATOM 646 C CA . SER A 1 88 ? 1.038 12.382 -22.253 1.00 45.47 88 SER A CA 1
ATOM 647 C C . SER A 1 88 ? 0.099 11.248 -21.799 1.00 45.47 88 SER A C 1
ATOM 649 O O . SER A 1 88 ? 0.371 10.063 -21.997 1.00 45.47 88 SER A O 1
ATOM 651 N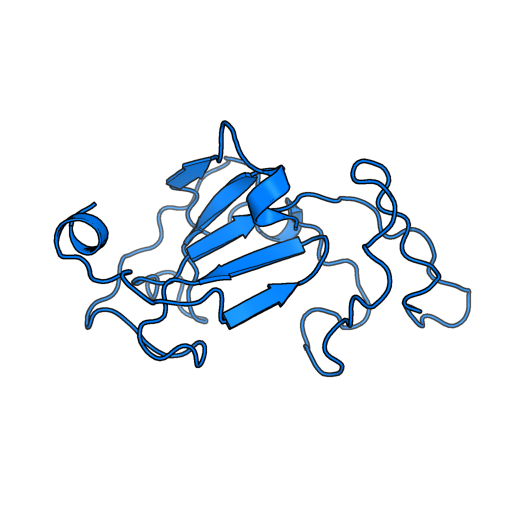 N . VAL A 1 89 ? -1.035 11.595 -21.174 1.00 40.66 89 VAL A N 1
ATOM 652 C CA . VAL A 1 89 ? -2.055 10.619 -20.721 1.00 40.66 89 VAL A CA 1
ATOM 653 C C . VAL A 1 89 ? -2.685 9.817 -21.868 1.00 40.66 89 VAL A C 1
ATOM 655 O O . VAL A 1 89 ? -3.284 8.772 -21.619 1.00 40.66 89 VAL A O 1
ATOM 658 N N . ASP A 1 90 ? -2.537 10.292 -23.105 1.00 41.66 90 ASP A N 1
ATOM 659 C CA . ASP A 1 90 ? -3.085 9.667 -24.309 1.00 41.66 90 ASP A CA 1
ATOM 660 C C . ASP A 1 90 ? -2.147 8.593 -24.903 1.00 41.66 90 ASP A C 1
ATOM 662 O O . ASP A 1 90 ? -2.597 7.769 -25.703 1.00 41.66 90 ASP A O 1
ATOM 666 N N . ASP A 1 91 ? -0.882 8.534 -24.462 1.00 43.00 91 ASP A N 1
ATOM 667 C CA . ASP A 1 91 ? 0.151 7.619 -24.985 1.00 43.00 91 ASP A CA 1
ATOM 668 C C . ASP A 1 91 ? 0.379 6.372 -24.107 1.00 43.00 91 ASP A C 1
ATOM 670 O O . ASP A 1 91 ? 1.216 5.510 -24.387 1.00 43.00 91 ASP A O 1
ATOM 674 N N . VAL A 1 92 ? -0.410 6.212 -23.041 1.00 46.38 92 VAL A N 1
ATOM 675 C CA . VAL A 1 92 ? -0.255 5.108 -22.086 1.00 46.38 92 VAL A CA 1
ATOM 676 C C . VAL A 1 92 ? -0.891 3.820 -22.610 1.00 46.38 92 VAL A C 1
ATOM 678 O O . VAL A 1 92 ? -2.090 3.581 -22.452 1.00 46.38 92 VAL A O 1
ATOM 681 N N . ARG A 1 93 ? -0.085 2.934 -23.204 1.00 41.94 93 ARG A N 1
ATOM 682 C CA . ARG A 1 93 ? -0.517 1.571 -23.555 1.00 41.94 93 ARG A CA 1
ATOM 683 C C . ARG A 1 93 ? -0.193 0.585 -22.433 1.00 41.94 93 ARG A C 1
ATOM 685 O O . ARG A 1 93 ? 0.898 0.038 -22.384 1.00 41.94 93 ARG A O 1
ATOM 692 N N . LEU A 1 94 ? -1.177 0.297 -21.581 1.00 46.28 94 LEU A N 1
ATOM 693 C CA . LEU A 1 94 ? -1.151 -0.871 -20.694 1.00 46.28 94 LEU A CA 1
ATOM 694 C C . LEU A 1 94 ? -1.290 -2.134 -21.553 1.00 46.28 94 LEU A C 1
ATOM 696 O O . LEU A 1 94 ? -2.389 -2.477 -21.992 1.00 46.28 94 LEU A O 1
ATOM 700 N N . THR A 1 95 ? -0.179 -2.808 -21.838 1.00 39.44 95 THR A N 1
ATOM 701 C CA . THR A 1 95 ? -0.147 -3.944 -22.774 1.00 39.44 95 THR A CA 1
ATOM 702 C C . THR A 1 95 ? -0.958 -5.157 -22.304 1.00 39.44 95 THR A C 1
ATOM 704 O O . THR A 1 95 ? -1.388 -5.930 -23.156 1.00 39.44 95 THR A O 1
ATOM 707 N N . ASP A 1 96 ? -1.287 -5.256 -21.007 1.00 38.72 96 ASP A N 1
ATOM 708 C CA . ASP A 1 96 ? -2.019 -6.401 -20.436 1.00 38.72 96 ASP A CA 1
ATOM 709 C C . ASP A 1 96 ? -3.317 -6.064 -19.664 1.00 38.72 96 ASP A C 1
ATOM 711 O O . ASP A 1 96 ? -4.022 -6.985 -19.247 1.00 38.72 96 ASP A O 1
ATOM 715 N N . VAL A 1 97 ? -3.683 -4.784 -19.482 1.00 37.72 97 VAL A N 1
ATOM 716 C CA . VAL A 1 97 ? -4.811 -4.382 -18.595 1.00 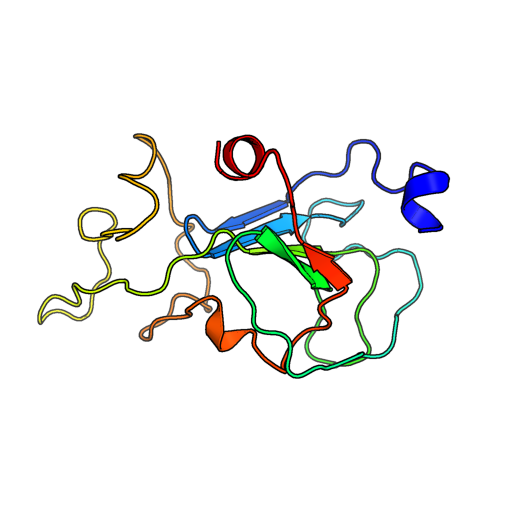37.72 97 VAL A CA 1
ATOM 717 C C . VAL A 1 97 ? -5.964 -3.660 -19.316 1.00 37.72 97 VAL A C 1
ATOM 719 O O . VAL A 1 97 ? -6.980 -3.331 -18.709 1.00 37.72 97 VAL A O 1
ATOM 722 N N . GLY A 1 98 ? -5.872 -3.474 -20.636 1.00 37.06 98 GLY A N 1
ATOM 723 C CA . GLY A 1 98 ? -6.863 -2.704 -21.397 1.00 37.06 98 GLY A CA 1
ATOM 724 C C . GLY A 1 98 ? -6.749 -1.188 -21.160 1.00 37.06 98 GLY A C 1
ATOM 725 O O . GLY A 1 98 ? -5.951 -0.743 -20.335 1.00 37.06 98 GLY A O 1
ATOM 726 N N . PRO A 1 99 ? -7.484 -0.361 -21.927 1.00 45.12 99 PRO A N 1
ATOM 727 C CA . PRO A 1 99 ? -7.417 1.093 -21.787 1.00 45.12 99 PRO A CA 1
ATOM 728 C C . PRO A 1 99 ? -7.947 1.536 -20.417 1.00 45.12 99 PRO A C 1
ATOM 730 O O . PRO A 1 99 ? -8.906 0.950 -19.910 1.00 45.12 99 PRO A O 1
ATOM 733 N N . TYR A 1 100 ? -7.368 2.598 -19.847 1.00 42.62 100 TYR A N 1
ATOM 734 C CA . TYR A 1 100 ? -7.898 3.197 -18.621 1.00 42.62 100 TYR A CA 1
ATOM 735 C C . TYR A 1 100 ? -9.380 3.587 -18.763 1.00 42.62 100 TYR A C 1
ATOM 737 O O . TYR A 1 100 ? -9.818 3.978 -19.854 1.00 42.62 100 TYR A O 1
ATOM 745 N N . PRO A 1 101 ? -10.158 3.561 -17.664 1.00 42.47 101 PRO A N 1
ATOM 746 C CA . PRO A 1 101 ? -11.482 4.163 -17.641 1.00 42.47 101 PRO A CA 1
ATOM 747 C C . PRO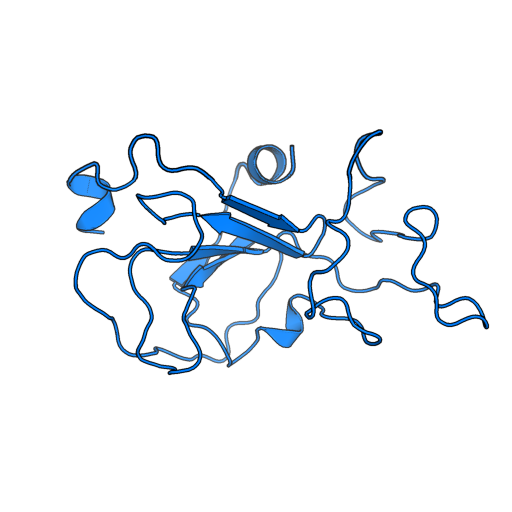 A 1 101 ? -11.402 5.643 -18.031 1.00 42.47 101 PRO A C 1
ATOM 749 O O . PRO A 1 101 ? -10.554 6.388 -17.540 1.00 42.47 101 PRO A O 1
ATOM 752 N N . ALA A 1 102 ? -12.312 6.087 -18.899 1.00 38.38 102 ALA A N 1
ATOM 753 C CA . ALA A 1 102 ? -12.382 7.486 -19.305 1.00 38.38 102 ALA A CA 1
ATOM 754 C C . ALA A 1 102 ? -12.506 8.407 -18.074 1.00 38.38 102 ALA A C 1
ATOM 756 O O . ALA A 1 102 ? -13.462 8.291 -17.307 1.00 38.38 102 ALA A O 1
ATOM 757 N N . GLY A 1 103 ? -11.555 9.334 -17.909 1.00 37.91 103 GLY A N 1
ATOM 758 C CA . GLY A 1 103 ? -11.525 10.291 -16.794 1.00 37.91 103 GLY A CA 1
ATOM 759 C C . GLY A 1 103 ? -10.484 10.013 -15.703 1.00 37.91 103 GLY A C 1
ATOM 760 O O . GLY A 1 103 ? -10.452 10.747 -14.717 1.00 37.91 103 GLY A O 1
ATOM 761 N N . SER A 1 104 ? -9.619 9.008 -15.861 1.00 40.06 104 SER A N 1
ATOM 762 C CA . SER A 1 104 ? -8.453 8.800 -14.994 1.00 40.06 104 SER A CA 1
ATOM 763 C C . SER A 1 104 ? -7.471 9.978 -15.073 1.00 40.06 104 SER A C 1
ATOM 765 O O . SER A 1 104 ? -6.975 10.304 -16.150 1.00 40.06 104 SER A O 1
ATOM 767 N N . THR A 1 105 ? -7.161 10.608 -13.937 1.00 36.81 105 THR A N 1
ATOM 768 C CA . THR A 1 105 ? -6.157 11.681 -13.838 1.00 36.81 105 THR A CA 1
ATOM 769 C C . THR A 1 105 ? -4.901 11.170 -13.138 1.00 36.81 105 THR A C 1
ATOM 771 O O . THR A 1 105 ? -4.982 10.724 -11.994 1.00 36.81 105 THR A O 1
ATOM 774 N N . VAL A 1 106 ? -3.738 11.278 -13.783 1.00 38.53 106 VAL A N 1
ATOM 775 C CA . VAL A 1 106 ? -2.440 11.135 -13.107 1.00 38.53 106 VAL A CA 1
ATOM 776 C C . VAL A 1 106 ? -2.180 12.437 -12.347 1.00 38.53 106 VAL A C 1
ATOM 778 O O . VAL A 1 106 ? -2.268 13.520 -12.927 1.00 38.53 106 VAL A O 1
ATOM 781 N N . ALA A 1 107 ? -1.930 12.363 -11.039 1.00 33.16 107 ALA A N 1
ATOM 782 C CA . ALA A 1 107 ? -1.686 13.554 -10.233 1.00 33.16 107 ALA A CA 1
ATOM 783 C C . ALA A 1 107 ? -0.399 14.257 -10.704 1.00 33.16 107 ALA A C 1
ATOM 785 O O . ALA A 1 107 ? 0.705 13.736 -10.559 1.00 33.16 107 ALA A O 1
ATOM 786 N N . SER A 1 108 ? -0.535 15.457 -11.273 1.00 28.94 108 SER A N 1
ATOM 787 C CA . SER A 1 108 ? 0.604 16.294 -11.650 1.00 28.94 108 SER A CA 1
ATOM 788 C C . SER A 1 108 ? 1.387 16.703 -10.396 1.00 28.94 108 SER A C 1
ATOM 790 O O . SER A 1 108 ? 0.827 17.373 -9.526 1.00 28.94 108 SER A O 1
ATOM 792 N N . GLY A 1 109 ? 2.670 16.340 -10.315 1.00 32.59 109 GLY A N 1
ATOM 793 C CA . GLY A 1 109 ? 3.558 16.703 -9.201 1.00 32.59 109 GLY A CA 1
ATOM 794 C C . GLY A 1 109 ? 4.076 15.534 -8.359 1.00 32.59 109 GLY A C 1
ATOM 795 O O . GLY A 1 109 ? 4.768 15.780 -7.373 1.00 32.59 109 GLY A O 1
ATOM 796 N N . ASP A 1 110 ? 3.784 14.289 -8.735 1.00 39.38 110 ASP A N 1
ATOM 797 C CA . ASP A 1 110 ? 4.385 13.116 -8.100 1.00 39.38 110 ASP A CA 1
ATOM 798 C C . ASP A 1 110 ? 5.827 12.944 -8.618 1.00 39.38 110 ASP A C 1
ATOM 800 O O . ASP A 1 110 ? 6.056 12.624 -9.786 1.00 39.38 110 ASP A O 1
ATOM 804 N N . ALA A 1 111 ? 6.816 13.240 -7.769 1.00 36.91 111 ALA A N 1
ATOM 805 C CA . ALA A 1 111 ? 8.240 13.221 -8.123 1.00 36.91 111 ALA A CA 1
ATOM 806 C C . ALA A 1 111 ? 8.737 11.829 -8.572 1.00 36.91 111 ALA A C 1
ATOM 808 O O . ALA A 1 111 ? 9.783 11.733 -9.212 1.00 36.91 111 ALA A O 1
ATOM 809 N N . ASP A 1 112 ? 7.956 10.780 -8.296 1.00 40.41 112 ASP A N 1
ATOM 810 C CA . ASP A 1 112 ? 8.196 9.396 -8.719 1.00 40.41 112 ASP A CA 1
ATOM 811 C C . ASP A 1 112 ? 7.807 9.113 -10.187 1.00 40.41 112 ASP A C 1
ATOM 813 O O . ASP A 1 112 ? 8.081 8.026 -10.697 1.00 40.41 112 ASP A O 1
ATOM 817 N N . ILE A 1 113 ? 7.182 10.077 -10.879 1.00 42.44 113 ILE A N 1
ATOM 818 C CA . ILE A 1 113 ? 6.852 10.017 -12.321 1.00 42.44 113 I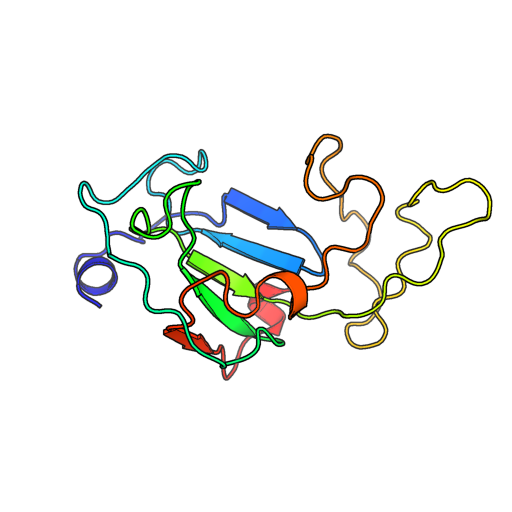LE A CA 1
ATOM 819 C C . ILE A 1 113 ? 7.815 10.923 -13.128 1.00 42.44 113 ILE A C 1
ATOM 821 O O . ILE A 1 113 ? 7.584 11.278 -14.282 1.00 42.44 113 ILE A O 1
ATOM 825 N N . GLY A 1 114 ? 8.937 11.327 -12.523 1.00 33.81 114 GLY A N 1
ATOM 826 C CA . GLY A 1 114 ? 9.987 12.093 -13.187 1.00 33.81 114 GLY A CA 1
ATOM 827 C C . GLY A 1 114 ? 10.825 11.232 -14.136 1.00 33.81 114 GLY A C 1
ATOM 828 O O . GLY A 1 114 ? 11.628 10.423 -13.690 1.00 33.81 114 GLY A O 1
ATOM 829 N N . SER A 1 115 ? 10.669 11.444 -15.446 1.00 35.72 115 SER A N 1
ATOM 830 C CA . SER A 1 115 ? 11.650 11.122 -16.503 1.00 35.72 115 SER A CA 1
ATOM 831 C C . SER A 1 115 ? 12.360 9.756 -16.412 1.00 35.72 115 SER A C 1
ATOM 833 O O . SER A 1 115 ? 13.587 9.678 -16.519 1.00 35.72 115 SER A O 1
ATOM 835 N N . GLY A 1 116 ? 11.608 8.675 -16.220 1.00 39.66 116 GLY A N 1
ATOM 836 C CA . GLY A 1 116 ? 12.155 7.321 -16.223 1.00 39.66 116 GLY A CA 1
ATOM 837 C C . GLY A 1 116 ? 11.199 6.336 -15.576 1.00 39.66 116 GLY A C 1
ATOM 838 O O . GLY A 1 116 ? 11.095 6.308 -14.357 1.00 39.66 116 GLY A O 1
ATOM 839 N N . LEU A 1 117 ? 10.509 5.556 -16.412 1.00 43.94 117 LEU A N 1
ATOM 840 C CA . LEU A 1 117 ? 9.661 4.406 -16.073 1.00 43.94 117 LEU A CA 1
ATOM 841 C C . LEU A 1 117 ? 9.907 3.833 -14.660 1.00 43.94 117 LEU A C 1
ATOM 843 O O . LEU A 1 117 ? 10.881 3.110 -14.437 1.00 43.94 117 LEU A O 1
ATOM 847 N N . THR A 1 118 ? 8.985 4.069 -13.727 1.00 51.22 118 THR A N 1
ATOM 848 C CA . THR A 1 118 ? 8.888 3.296 -12.484 1.00 51.22 118 THR A CA 1
ATOM 849 C C . THR A 1 118 ? 7.956 2.120 -12.731 1.00 51.22 118 THR A C 1
ATOM 851 O O . THR A 1 118 ? 6.747 2.158 -12.529 1.00 51.22 118 THR A O 1
ATOM 854 N N . THR A 1 119 ? 8.530 1.042 -13.248 1.00 66.25 119 THR A N 1
ATOM 855 C CA . THR A 1 119 ? 7.835 -0.240 -13.342 1.00 66.25 119 THR A CA 1
ATOM 856 C C . THR A 1 119 ? 7.561 -0.797 -11.947 1.00 66.25 119 THR A C 1
ATOM 858 O O . THR A 1 119 ? 8.314 -0.520 -11.009 1.00 66.25 119 THR A O 1
ATOM 861 N N . VAL A 1 120 ? 6.543 -1.650 -11.780 1.00 75.56 120 VAL A N 1
ATOM 862 C CA . VAL A 1 120 ? 6.351 -2.385 -10.508 1.00 75.56 120 VAL A CA 1
ATOM 863 C C . VAL A 1 120 ? 7.595 -3.204 -10.140 1.00 75.56 120 VAL A C 1
ATOM 865 O O . VAL A 1 120 ? 7.895 -3.363 -8.962 1.00 75.56 120 VAL A O 1
ATOM 868 N N . SER A 1 121 ? 8.388 -3.618 -11.137 1.00 79.50 121 SER A N 1
ATOM 869 C CA . SER A 1 121 ? 9.670 -4.296 -10.929 1.00 79.50 121 SER A CA 1
ATOM 870 C C . SER A 1 121 ? 10.718 -3.438 -10.203 1.00 79.50 121 SER A C 1
ATOM 872 O O . SER A 1 121 ? 11.588 -3.986 -9.526 1.00 79.50 121 SER A O 1
ATOM 874 N N . SER A 1 122 ? 10.613 -2.104 -10.255 1.00 78.31 122 SER A N 1
ATOM 875 C CA . SER A 1 122 ? 11.477 -1.205 -9.478 1.00 78.31 122 SER A CA 1
ATOM 876 C C . SER A 1 122 ? 11.307 -1.386 -7.966 1.00 78.31 122 SER A C 1
ATOM 878 O O . SER A 1 122 ? 12.230 -1.091 -7.212 1.00 78.31 122 SER A O 1
ATOM 880 N N . LEU A 1 123 ? 10.178 -1.934 -7.506 1.00 85.31 123 LEU A N 1
ATOM 881 C CA . LEU A 1 123 ? 9.907 -2.214 -6.093 1.00 85.31 123 LEU A CA 1
ATOM 882 C C . LEU A 1 123 ? 10.636 -3.474 -5.584 1.00 85.31 123 LEU A C 1
ATOM 884 O O . LEU A 1 123 ? 10.742 -3.677 -4.370 1.00 85.31 123 LEU A O 1
ATOM 888 N N . ASN A 1 124 ? 11.148 -4.318 -6.489 1.00 84.19 124 ASN A N 1
ATOM 889 C CA . ASN A 1 124 ? 11.794 -5.589 -6.156 1.00 84.19 124 ASN A CA 1
ATOM 890 C C . ASN A 1 124 ? 12.988 -5.381 -5.222 1.00 84.19 124 ASN A C 1
ATOM 892 O O . ASN A 1 124 ? 13.853 -4.542 -5.468 1.00 84.19 124 ASN A O 1
ATOM 896 N N . GLY A 1 125 ? 13.035 -6.153 -4.135 1.00 86.75 125 GLY A N 1
ATOM 897 C CA . GLY A 1 125 ? 14.101 -6.064 -3.135 1.00 86.75 125 GLY A CA 1
ATOM 898 C C . GLY A 1 125 ? 14.126 -4.764 -2.316 1.00 86.75 125 GLY A C 1
ATOM 899 O O . GLY A 1 125 ? 14.984 -4.631 -1.449 1.00 86.75 125 GLY A O 1
ATOM 900 N N . GLN A 1 126 ? 13.204 -3.818 -2.549 1.00 88.56 126 GLN A N 1
ATOM 901 C CA . GLN A 1 126 ? 13.139 -2.537 -1.827 1.00 88.56 126 GLN A CA 1
ATOM 902 C C . GLN A 1 126 ? 12.042 -2.473 -0.758 1.00 88.56 126 GLN A C 1
ATOM 904 O O . GLN A 1 126 ? 12.081 -1.592 0.112 1.00 88.56 126 GLN A O 1
ATOM 909 N N . TYR A 1 127 ? 11.067 -3.380 -0.833 1.00 93.12 127 TYR A N 1
ATOM 910 C CA . TYR A 1 127 ? 9.893 -3.431 0.034 1.00 93.12 127 TYR A CA 1
ATOM 911 C C . TYR A 1 127 ? 9.619 -4.864 0.491 1.00 93.12 127 TYR A C 1
ATOM 913 O O . TYR A 1 127 ? 9.843 -5.822 -0.250 1.00 93.12 127 TYR A O 1
ATOM 921 N N . THR A 1 128 ? 9.109 -5.009 1.715 1.00 95.75 128 THR A N 1
ATOM 922 C CA . THR A 1 128 ? 8.629 -6.297 2.229 1.00 95.75 128 THR A CA 1
ATOM 923 C C . THR A 1 128 ? 7.407 -6.740 1.432 1.00 95.75 128 THR A C 1
ATOM 925 O O . THR A 1 128 ? 6.405 -6.023 1.396 1.00 95.75 128 THR A O 1
ATOM 928 N N . VAL A 1 129 ? 7.463 -7.938 0.852 1.00 96.31 129 VAL A N 1
ATOM 929 C CA . VAL A 1 129 ? 6.313 -8.611 0.237 1.00 96.31 129 VAL A CA 1
ATOM 930 C C . VAL A 1 129 ? 5.678 -9.528 1.275 1.00 96.31 129 VAL A C 1
ATOM 932 O O . VAL A 1 129 ? 6.364 -10.373 1.845 1.00 96.31 129 VAL A O 1
ATOM 935 N N . PHE A 1 130 ? 4.373 -9.393 1.514 1.00 96.31 130 PHE A N 1
ATOM 936 C CA . PHE A 1 130 ? 3.685 -10.201 2.533 1.00 96.31 130 PHE A CA 1
ATOM 937 C C . PHE A 1 130 ? 2.366 -10.825 2.066 1.00 96.31 130 PHE A C 1
ATOM 939 O O . PHE A 1 130 ? 1.691 -11.504 2.843 1.00 96.31 130 PHE A O 1
ATOM 946 N N . GLY A 1 131 ? 1.981 -10.627 0.807 1.00 96.06 131 GLY A N 1
ATOM 947 C CA . GLY A 1 131 ? 0.763 -11.223 0.282 1.00 96.06 131 GLY A CA 1
ATOM 948 C C . GLY A 1 131 ? 0.610 -11.071 -1.220 1.00 96.06 131 GLY A C 1
ATOM 949 O O . GLY A 1 131 ? 1.407 -10.417 -1.890 1.00 96.06 131 GLY A O 1
ATOM 950 N N . LYS A 1 132 ? -0.452 -11.688 -1.731 1.00 95.19 132 LYS A N 1
ATOM 951 C CA . LYS A 1 132 ? -0.905 -11.538 -3.108 1.00 95.19 13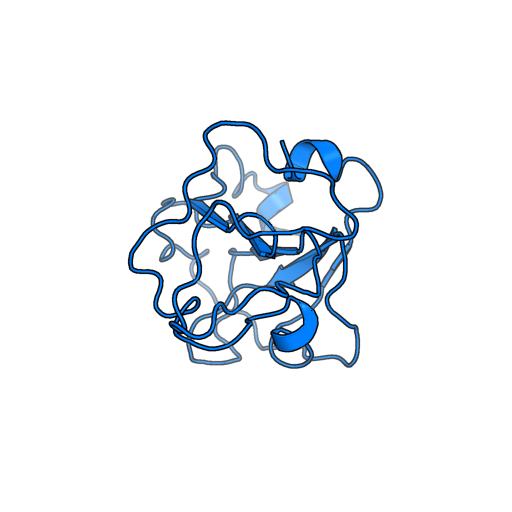2 LYS A CA 1
ATOM 952 C C . LYS A 1 132 ? -2.426 -11.622 -3.148 1.00 95.19 132 LYS A C 1
ATOM 954 O O . LYS A 1 132 ? -3.010 -12.494 -2.503 1.00 95.19 132 LYS A O 1
ATOM 959 N N . VAL A 1 133 ? -3.059 -10.731 -3.899 1.00 94.12 133 VAL A N 1
ATOM 960 C CA . VAL A 1 133 ? -4.480 -10.835 -4.228 1.00 94.12 133 VAL A CA 1
ATOM 961 C C . VAL A 1 133 ? -4.662 -12.018 -5.176 1.00 94.12 133 VAL A C 1
ATOM 963 O O . VAL A 1 133 ? -4.052 -12.073 -6.242 1.00 94.12 133 VAL A O 1
ATOM 966 N N . VAL A 1 134 ? -5.473 -12.990 -4.764 1.00 93.50 134 VAL A N 1
ATOM 967 C CA . VAL A 1 134 ? -5.716 -14.226 -5.529 1.00 93.50 134 VAL A CA 1
ATOM 968 C C . VAL A 1 134 ? -6.981 -14.154 -6.385 1.00 93.50 134 VAL A C 1
ATOM 970 O O . VAL A 1 134 ? -7.045 -14.794 -7.429 1.00 93.50 134 VAL A O 1
ATOM 973 N N . GLU A 1 135 ? -7.958 -13.351 -5.965 1.00 91.75 135 GLU A N 1
ATOM 974 C CA . GLU A 1 135 ? -9.239 -13.096 -6.630 1.00 91.75 135 GLU A CA 1
ATOM 975 C C . GLU A 1 135 ? -9.655 -11.645 -6.335 1.00 91.75 135 GLU A C 1
ATOM 977 O O . GLU A 1 135 ? -9.280 -11.109 -5.288 1.00 91.75 135 GLU A O 1
ATOM 982 N N . GLY A 1 136 ? -10.427 -11.007 -7.222 1.00 90.38 136 GLY A N 1
ATOM 983 C CA . GLY A 1 136 ? -10.957 -9.659 -6.983 1.00 90.38 136 GLY A CA 1
ATOM 984 C C . GLY A 1 136 ? -10.031 -8.508 -7.381 1.00 90.38 136 GLY A C 1
ATOM 985 O O . GLY A 1 136 ? -10.242 -7.383 -6.931 1.00 90.38 136 GLY A O 1
ATOM 986 N N . MET A 1 137 ? -9.001 -8.750 -8.201 1.00 89.38 137 MET A N 1
ATOM 987 C CA . MET A 1 137 ? -8.129 -7.665 -8.678 1.00 89.38 137 MET A CA 1
ATOM 988 C C . MET A 1 137 ? -8.885 -6.626 -9.510 1.00 89.38 137 MET A C 1
ATOM 990 O O . MET A 1 137 ? -8.551 -5.452 -9.454 1.00 89.38 137 MET A O 1
ATOM 994 N N . GLU A 1 138 ? -9.953 -7.024 -10.197 1.00 82.88 138 GLU A N 1
ATOM 995 C CA . GLU A 1 138 ? -10.833 -6.118 -10.932 1.00 82.88 138 GLU A CA 1
ATOM 996 C C . GLU A 1 138 ? -11.527 -5.081 -10.034 1.00 82.88 138 GLU A C 1
ATOM 998 O O . GLU A 1 138 ? -11.880 -4.011 -10.512 1.00 82.88 138 GLU A O 1
ATOM 1003 N N . VAL A 1 139 ? -11.708 -5.376 -8.739 1.00 85.56 139 VAL A N 1
ATOM 1004 C CA . VAL A 1 139 ? -12.257 -4.430 -7.748 1.00 85.56 139 VAL A CA 1
ATOM 1005 C C . VAL A 1 139 ? -11.189 -3.447 -7.285 1.00 85.56 139 VAL A C 1
ATOM 1007 O O . VAL A 1 139 ? -11.482 -2.303 -6.959 1.00 85.56 139 VAL A O 1
ATOM 1010 N N . VAL A 1 140 ? -9.941 -3.903 -7.225 1.00 82.94 140 VAL A N 1
ATOM 1011 C CA . VAL A 1 140 ? -8.801 -3.050 -6.887 1.00 82.94 140 VAL A CA 1
ATOM 1012 C C . VAL A 1 140 ? -8.506 -2.082 -8.041 1.00 82.94 140 VAL A C 1
ATOM 1014 O O . VAL A 1 140 ? -8.110 -0.948 -7.805 1.00 82.94 140 VAL A O 1
ATOM 1017 N N . GLU A 1 141 ? -8.729 -2.518 -9.280 1.00 76.19 141 GLU A N 1
ATOM 1018 C CA . GLU A 1 141 ? -8.483 -1.748 -10.505 1.00 76.19 141 GLU A CA 1
ATOM 1019 C C . GLU A 1 141 ? -9.641 -0.821 -10.923 1.00 76.19 141 GLU A C 1
ATOM 1021 O O . GLU A 1 141 ? -9.431 0.023 -11.796 1.00 76.19 141 GLU A O 1
ATOM 1026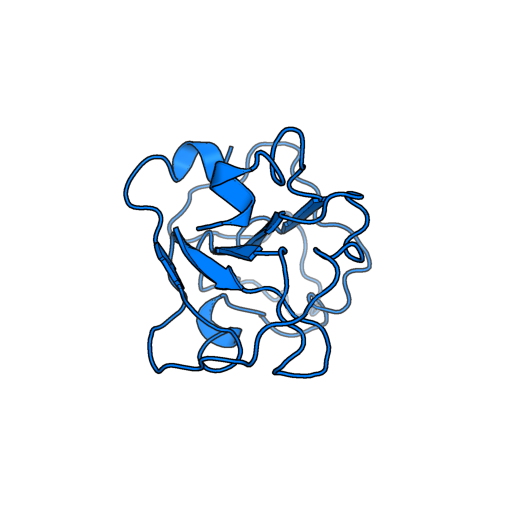 N N . SER A 1 142 ? -10.842 -0.977 -10.347 1.00 73.56 142 SER A N 1
ATOM 1027 C CA . SER A 1 142 ? -12.048 -0.199 -10.699 1.00 73.56 142 SER A CA 1
ATOM 1028 C C . SER A 1 142 ? -12.080 1.193 -10.083 1.00 73.56 142 SER A C 1
ATOM 1030 O O . SER A 1 142 ? -12.489 2.133 -10.802 1.00 73.56 142 SER A O 1
#

Secondary structure (DSSP, 8-state):
-HHHHTTTTTT----EEETTTEEEE--TTSSS----SS-B-----SPPP-TTEEEE---SSGGGB-S-EEEE----------TT----TTS---TTT-SPPTT----TT-GGGSSS---GGGGTTTS-EEEE--S-HHHH--

Radius of gyration: 15.73 Å; chains: 1; bounding box: 27×31×46 Å

InterPro domains:
  IPR002130 Cyclophilin-type peptidyl-prolyl cis-trans isomerase domain [PF00160] (3-141)
  IPR002130 Cyclophilin-type peptidyl-prolyl cis-trans isomerase domain [PS50072] (1-142)
  IPR020892 Cyclophilin-type peptidyl-prolyl cis-trans isomerase, conserved site [PS00170] (9-26)
  IPR024936 Cyclophilin-type peptidyl-prolyl cis-trans isomerase [PIRSF001467] (5-141)
  IPR029000 Cyclophilin-like domain superfamily [G3DSA:2.40.100.10] (1-142)
  IPR029000 Cyclophilin-like domain superfamily [SSF50891] (2-141)
  IPR044666 Cyclophilin-type peptidyl-prolyl cis-trans isomerase, cyclophilin A-like [PTHR45625] (2-141)

Organism: NCBI:txid412755